Protein AF-A0A1W1DYQ9-F1 (afdb_monomer)

Foldseek 3Di:
DDPDDPPPDPPDQQQFPDWDDDPQWIWTAGNVRDIDIANDKAFPDDDPFWTWMDGPPDIDIGGLVPDDPPVNVVVCCVRVVVD

Nearest PDB structures (foldseek):
  5n76-assembly3_F  TM=7.787E-01  e=3.000E+00  Rhodospirillum rubrum
  5n76-assembly2_C  TM=7.761E-01  e=3.592E+00  Rhodospirillum rubrum
  6y8w-assembly1_B  TM=6.871E-01  e=5.147E+00  Rhodospirillum rubrum

Mean predicted aligned error: 9.51 Å

Solvent-accessible surface area (backbone atoms only — not comparable to full-atom values): 5214 Å² total; per-residue (Å²): 135,84,80,71,73,77,76,87,70,80,80,50,52,83,37,76,74,45,77,46,77,57,95,74,28,45,36,38,31,24,60,67,70,51,72,48,77,34,77,54,67,49,79,76,44,78,61,95,58,36,36,35,32,40,37,79,96,44,77,47,78,44,53,57,82,80,46,59,93,72,49,61,62,53,53,51,48,58,61,66,73,74,111

Sequence (83 aa):
MFYFLPKLQLTHPKSIVKISLEKDKLVVEKNDHSTQQYSVFHCEFQSRFLVIINAGKESIVIFKDALTAASLSQINKYFNANT

Organism: NCBI:txid652676

Structure (mmCIF, N/CA/C/O backbone):
data_AF-A0A1W1DYQ9-F1
#
_entry.id   AF-A0A1W1DYQ9-F1
#
loop_
_atom_site.group_PDB
_atom_site.id
_atom_site.type_symbol
_atom_site.label_atom_id
_atom_site.label_alt_id
_atom_site.label_comp_id
_atom_site.label_asym_id
_atom_site.label_entity_id
_atom_site.label_seq_id
_atom_site.pdbx_PDB_ins_code
_atom_site.Cartn_x
_atom_site.Cartn_y
_atom_site.Cartn_z
_atom_site.occupancy
_atom_site.B_iso_or_equiv
_atom_site.auth_seq_id
_atom_site.auth_comp_id
_atom_site.auth_asym_id
_atom_site.auth_atom_id
_atom_site.pdbx_PDB_model_num
ATOM 1 N N . MET A 1 1 ? -1.713 -18.446 -31.695 1.00 36.69 1 MET A N 1
ATOM 2 C CA . MET A 1 1 ? -0.606 -17.539 -31.326 1.00 36.69 1 MET A CA 1
ATOM 3 C C . MET A 1 1 ? -1.157 -16.576 -30.285 1.00 36.69 1 MET A C 1
ATOM 5 O O . MET A 1 1 ? -1.870 -15.649 -30.642 1.00 36.69 1 MET A O 1
ATOM 9 N N . PHE A 1 2 ? -0.994 -16.889 -28.998 1.00 39.06 2 PHE A N 1
ATOM 10 C CA . PHE A 1 2 ? -1.532 -16.061 -27.918 1.00 39.06 2 PHE A CA 1
ATOM 11 C C . PHE A 1 2 ? -0.592 -14.875 -27.719 1.00 39.06 2 PHE A C 1
ATOM 13 O O . PHE A 1 2 ? 0.495 -15.031 -27.168 1.00 39.06 2 PHE A O 1
ATOM 20 N N . TYR A 1 3 ? -0.987 -13.707 -28.220 1.00 41.62 3 TYR A N 1
ATOM 21 C CA . TYR A 1 3 ? -0.342 -12.453 -27.859 1.00 41.62 3 TYR A CA 1
ATOM 22 C C . TYR A 1 3 ? -0.634 -12.202 -26.378 1.00 41.62 3 TYR A C 1
ATOM 24 O O . TYR A 1 3 ? -1.698 -11.708 -26.013 1.00 41.62 3 TYR A O 1
ATOM 32 N N . PHE A 1 4 ? 0.296 -12.609 -25.514 1.00 46.28 4 PHE A N 1
ATOM 33 C CA . PHE A 1 4 ? 0.331 -12.131 -24.142 1.00 46.28 4 PHE A CA 1
ATOM 34 C C . PHE A 1 4 ? 0.530 -10.619 -24.213 1.00 46.28 4 PHE A C 1
ATOM 36 O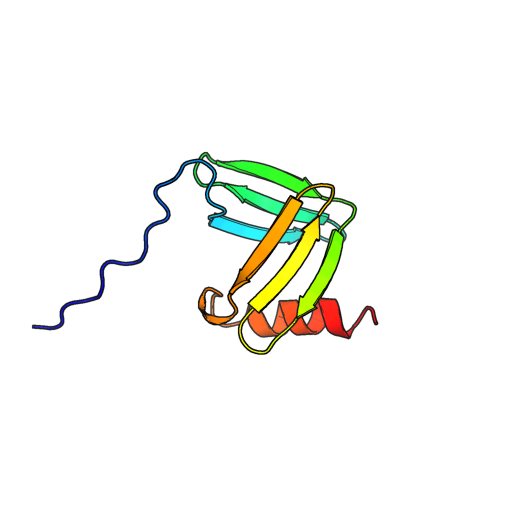 O . PHE A 1 4 ? 1.528 -10.151 -24.764 1.00 46.28 4 PHE A O 1
ATOM 43 N N . LEU A 1 5 ? -0.440 -9.861 -23.696 1.00 47.56 5 LEU A N 1
ATOM 44 C CA . LEU A 1 5 ? -0.271 -8.432 -23.452 1.00 47.56 5 LEU A CA 1
ATOM 45 C C . LEU A 1 5 ? 1.078 -8.232 -22.745 1.00 47.56 5 LEU A C 1
ATOM 47 O O . LEU A 1 5 ? 1.357 -8.973 -21.792 1.00 47.56 5 LEU A O 1
ATOM 51 N N . PRO A 1 6 ? 1.932 -7.297 -23.205 1.00 46.06 6 PRO A N 1
ATOM 52 C CA . PRO A 1 6 ? 3.199 -7.044 -22.544 1.00 46.06 6 PRO A CA 1
ATOM 53 C C . PRO A 1 6 ? 2.887 -6.729 -21.087 1.00 46.06 6 PRO A C 1
ATOM 55 O O . PRO A 1 6 ? 2.091 -5.838 -20.787 1.00 46.06 6 PRO A O 1
ATOM 58 N N . LYS A 1 7 ? 3.451 -7.540 -20.190 1.00 49.06 7 LYS A N 1
ATOM 59 C CA . LYS A 1 7 ? 3.291 -7.391 -18.747 1.00 49.06 7 LYS A CA 1
ATOM 60 C C . LYS A 1 7 ? 3.622 -5.936 -18.434 1.00 49.06 7 LYS A C 1
ATOM 62 O O . LYS A 1 7 ? 4.732 -5.509 -18.742 1.00 49.06 7 LYS A O 1
ATOM 67 N N . LEU A 1 8 ? 2.650 -5.178 -17.927 1.00 53.00 8 LEU A N 1
ATOM 68 C CA . LEU A 1 8 ? 2.802 -3.749 -17.669 1.00 53.00 8 LEU A CA 1
ATOM 69 C C . LEU A 1 8 ? 3.987 -3.578 -16.707 1.00 53.00 8 LEU A C 1
ATOM 71 O O . LEU A 1 8 ? 3.880 -3.872 -15.518 1.00 53.00 8 LEU A O 1
ATOM 75 N N . GLN A 1 9 ? 5.151 -3.220 -17.245 1.00 56.88 9 GLN A N 1
ATOM 76 C CA . GLN A 1 9 ? 6.359 -3.009 -16.464 1.00 56.88 9 GLN A CA 1
ATOM 77 C C . GLN A 1 9 ? 6.417 -1.533 -16.107 1.00 56.88 9 GLN A C 1
ATOM 79 O O . GLN A 1 9 ? 6.412 -0.662 -16.975 1.00 56.88 9 GLN A O 1
ATOM 84 N N . LEU A 1 10 ? 6.454 -1.259 -14.810 1.00 62.69 10 LEU A N 1
ATOM 85 C CA . LEU A 1 10 ? 6.673 0.079 -14.291 1.00 62.69 10 LEU A CA 1
ATOM 86 C C . LEU A 1 10 ? 8.131 0.456 -14.578 1.00 62.69 10 LEU A C 1
ATOM 88 O O . LEU A 1 10 ? 9.041 -0.037 -13.924 1.00 62.69 10 LE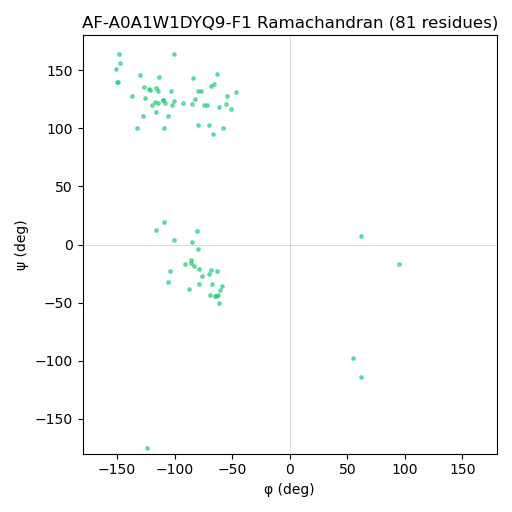U A O 1
ATOM 92 N N . THR A 1 11 ? 8.366 1.279 -15.598 1.00 72.38 11 THR A N 1
ATOM 93 C CA . THR A 1 11 ? 9.720 1.665 -16.035 1.00 72.38 11 THR A CA 1
ATOM 94 C C . THR A 1 11 ? 10.230 2.933 -15.359 1.00 72.38 11 THR A C 1
ATOM 96 O O . THR A 1 11 ? 11.431 3.195 -15.364 1.00 72.38 11 THR A O 1
ATOM 99 N N . HIS A 1 12 ? 9.347 3.731 -14.755 1.00 79.31 12 HIS A N 1
ATOM 100 C CA . HIS A 1 12 ? 9.742 4.985 -14.128 1.00 79.31 12 HIS A CA 1
ATOM 101 C C . HIS A 1 12 ? 10.416 4.709 -12.766 1.00 79.31 12 HIS A C 1
ATOM 103 O O . HIS A 1 12 ? 9.853 3.975 -11.954 1.00 79.31 12 HIS A O 1
ATOM 109 N N . PRO A 1 13 ? 11.586 5.303 -12.455 1.00 78.38 13 PRO A N 1
ATOM 110 C CA . PRO A 1 13 ? 12.340 5.006 -11.226 1.00 78.38 13 PRO A CA 1
ATOM 111 C C . PRO A 1 13 ? 11.538 5.283 -9.948 1.00 78.38 13 PRO A C 1
ATOM 113 O O . PRO A 1 13 ? 11.598 4.534 -8.982 1.00 78.38 13 PRO A O 1
ATOM 116 N N . LYS A 1 14 ? 10.703 6.326 -9.972 1.00 81.00 14 LYS A N 1
ATOM 117 C CA . LYS A 1 14 ? 9.814 6.689 -8.855 1.00 81.00 14 LYS A CA 1
ATOM 118 C C . LYS A 1 14 ? 8.473 5.941 -8.817 1.00 81.00 14 LYS A C 1
ATOM 120 O O . LYS A 1 14 ? 7.650 6.255 -7.961 1.00 81.00 14 LYS A O 1
ATOM 125 N N . SER A 1 15 ? 8.213 5.011 -9.737 1.00 80.31 15 SER A N 1
ATOM 126 C CA . SER A 1 15 ? 6.986 4.207 -9.689 1.00 80.31 15 SER A CA 1
ATOM 127 C C . SER A 1 15 ? 6.982 3.316 -8.456 1.00 80.31 15 SER A C 1
ATOM 129 O O . SER A 1 15 ? 7.996 2.705 -8.134 1.00 80.31 15 SER A O 1
ATOM 131 N N . ILE A 1 16 ? 5.831 3.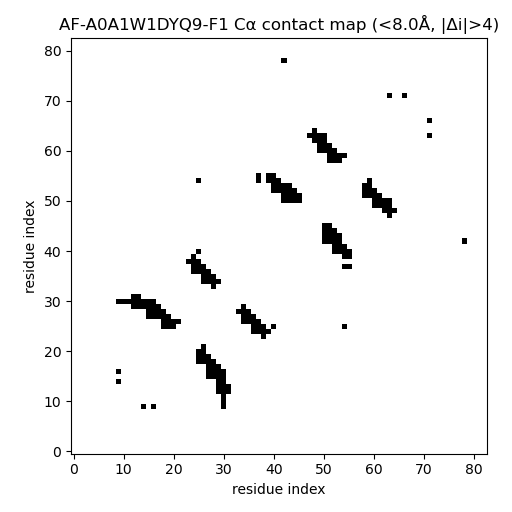221 -7.797 1.00 82.94 16 ILE A N 1
ATOM 132 C CA . ILE A 1 16 ? 5.634 2.336 -6.650 1.00 82.94 16 ILE A CA 1
ATOM 133 C C . ILE A 1 16 ? 5.525 0.900 -7.156 1.00 82.94 16 ILE A C 1
ATOM 135 O O . ILE A 1 16 ? 4.625 0.590 -7.931 1.00 82.94 16 ILE A O 1
ATOM 139 N N . VAL A 1 17 ? 6.427 0.032 -6.705 1.00 82.62 17 VAL A N 1
ATOM 140 C CA . VAL A 1 17 ? 6.461 -1.387 -7.094 1.00 82.62 17 VAL A CA 1
ATOM 141 C C . VAL A 1 17 ? 5.924 -2.302 -6.000 1.00 82.62 17 VAL A C 1
ATOM 143 O O . VAL A 1 17 ? 5.457 -3.401 -6.293 1.00 82.62 17 VAL A O 1
ATOM 146 N N . LYS A 1 18 ? 5.945 -1.850 -4.741 1.00 83.19 18 LYS A N 1
ATOM 147 C CA . LYS A 1 18 ? 5.422 -2.609 -3.606 1.00 83.19 18 LYS A CA 1
ATOM 148 C C . LYS A 1 18 ? 4.890 -1.673 -2.532 1.00 83.19 18 LYS A C 1
ATOM 150 O O . LYS A 1 18 ? 5.491 -0.651 -2.215 1.00 83.19 18 LYS A O 1
ATOM 155 N N . ILE A 1 19 ? 3.765 -2.067 -1.949 1.00 82.81 19 ILE A N 1
ATOM 156 C CA . ILE A 1 19 ? 3.169 -1.421 -0.783 1.00 82.81 19 ILE A CA 1
ATOM 157 C C . ILE A 1 19 ? 2.983 -2.514 0.260 1.00 82.81 19 ILE A C 1
ATOM 159 O O . ILE A 1 19 ? 2.412 -3.562 -0.036 1.00 82.81 19 ILE A O 1
ATOM 163 N N . SER A 1 20 ? 3.510 -2.299 1.458 1.00 84.00 20 SER A N 1
ATOM 164 C CA . SER A 1 20 ? 3.405 -3.233 2.579 1.00 84.00 20 SER A CA 1
ATOM 165 C C . SER A 1 20 ? 2.934 -2.494 3.817 1.00 84.00 20 SER A C 1
ATOM 167 O O . SER A 1 20 ? 3.267 -1.330 4.025 1.00 84.00 20 SER A O 1
ATOM 169 N N . LEU A 1 21 ? 2.158 -3.181 4.640 1.00 80.56 21 LEU A N 1
ATOM 170 C CA . LEU A 1 21 ? 1.753 -2.684 5.941 1.00 80.56 21 LEU A CA 1
ATOM 171 C C . LEU A 1 21 ? 2.557 -3.436 7.002 1.00 80.56 21 LEU A C 1
ATOM 173 O O . LEU A 1 21 ? 2.360 -4.634 7.199 1.00 80.56 21 LEU A O 1
ATOM 177 N N . GLU A 1 22 ? 3.472 -2.738 7.666 1.00 83.00 22 GLU A N 1
ATOM 178 C CA . GLU A 1 22 ? 4.307 -3.297 8.727 1.00 83.00 22 GLU A CA 1
ATOM 179 C C . GLU A 1 22 ? 3.880 -2.727 10.076 1.00 83.00 22 GLU A C 1
ATOM 181 O O . GLU A 1 22 ? 4.255 -1.610 10.437 1.00 83.00 22 GLU A O 1
ATOM 186 N N . LYS A 1 23 ? 3.102 -3.517 10.831 1.00 78.38 23 LYS A N 1
ATOM 187 C CA . LYS A 1 23 ? 2.466 -3.103 12.093 1.00 78.38 23 LYS A CA 1
ATOM 188 C C . LYS A 1 23 ? 1.615 -1.844 11.880 1.00 78.38 23 LYS A C 1
ATOM 190 O O . LYS A 1 23 ? 0.517 -1.943 11.342 1.00 78.38 23 LYS A O 1
ATOM 195 N N . ASP A 1 24 ? 2.180 -0.685 12.204 1.00 80.38 24 ASP A N 1
ATOM 196 C CA . ASP A 1 24 ? 1.513 0.617 12.244 1.00 80.38 24 ASP A CA 1
ATOM 197 C C . ASP A 1 24 ? 2.104 1.576 11.197 1.00 80.38 24 ASP A C 1
ATOM 199 O O . ASP A 1 24 ? 1.894 2.786 11.246 1.00 80.38 24 ASP A O 1
ATOM 203 N N . LYS A 1 25 ? 2.909 1.048 10.266 1.00 85.00 25 LYS A N 1
ATOM 204 C CA . LYS A 1 25 ? 3.601 1.823 9.238 1.00 85.00 25 LYS A CA 1
ATOM 205 C C . LYS A 1 25 ? 3.227 1.340 7.851 1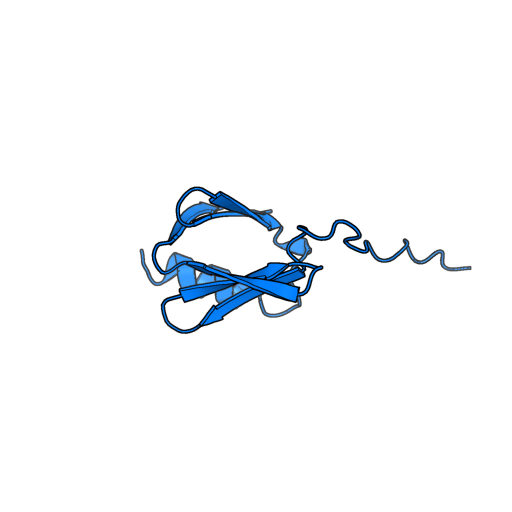.00 85.00 25 LYS A C 1
ATOM 207 O O . LYS A 1 25 ? 3.277 0.145 7.554 1.00 85.00 25 LYS A O 1
ATOM 212 N N . LEU A 1 26 ? 2.932 2.292 6.977 1.00 87.06 26 LEU A N 1
ATOM 213 C CA . LEU A 1 26 ? 2.827 2.045 5.549 1.00 87.06 26 LEU A CA 1
ATOM 214 C C . LEU A 1 26 ? 4.224 2.142 4.937 1.00 87.06 26 LEU A C 1
ATOM 216 O O . LEU A 1 26 ? 4.875 3.181 5.041 1.00 87.06 26 LEU A O 1
ATOM 220 N N . VAL A 1 27 ? 4.683 1.068 4.309 1.00 89.88 27 V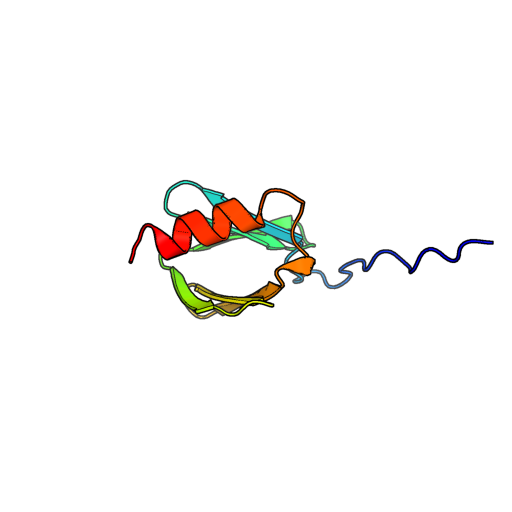AL A N 1
ATOM 221 C CA . VAL A 1 27 ? 5.983 0.988 3.643 1.00 89.88 27 VAL A CA 1
ATOM 222 C C . VAL A 1 27 ? 5.758 0.936 2.139 1.00 89.88 27 VAL A C 1
ATOM 224 O O . VAL A 1 27 ? 5.038 0.074 1.636 1.00 89.88 27 VAL A O 1
ATOM 227 N N . VAL A 1 28 ? 6.375 1.868 1.423 1.00 89.25 28 VAL A N 1
ATOM 228 C CA . VAL A 1 28 ? 6.302 1.994 -0.032 1.00 89.25 28 VAL A CA 1
ATOM 229 C C . VAL A 1 28 ? 7.695 1.800 -0.604 1.00 89.25 28 VAL A C 1
ATOM 231 O O . VAL A 1 28 ? 8.617 2.537 -0.260 1.00 89.25 28 VAL A O 1
ATOM 234 N N . GLU A 1 29 ? 7.839 0.827 -1.493 1.00 89.44 29 GLU A N 1
ATOM 235 C CA . GLU A 1 29 ? 9.059 0.590 -2.261 1.00 89.44 29 GLU A CA 1
ATOM 236 C C . GLU A 1 29 ? 8.861 1.109 -3.685 1.00 89.44 29 GLU A C 1
ATOM 238 O O . GLU A 1 29 ? 7.840 0.830 -4.331 1.00 89.44 29 GLU A O 1
ATOM 243 N N . LYS A 1 30 ? 9.838 1.873 -4.169 1.00 88.50 30 LYS A N 1
ATOM 244 C CA . LYS A 1 30 ? 9.875 2.405 -5.532 1.00 88.50 30 LYS A CA 1
ATOM 245 C C . LYS A 1 30 ? 10.797 1.564 -6.414 1.00 88.50 30 LYS A C 1
ATOM 247 O O . LYS A 1 30 ? 11.603 0.776 -5.929 1.00 88.50 30 LYS A O 1
ATOM 252 N N . ASN A 1 31 ? 10.664 1.722 -7.725 1.00 85.50 31 ASN A N 1
ATOM 253 C CA . ASN A 1 31 ? 11.418 0.951 -8.716 1.00 85.50 31 ASN A CA 1
ATOM 254 C C . ASN A 1 31 ? 12.943 1.184 -8.646 1.00 85.50 31 ASN A C 1
ATOM 256 O O . ASN A 1 31 ? 13.716 0.333 -9.063 1.00 85.50 31 ASN A O 1
ATOM 260 N N . ASP A 1 32 ? 13.384 2.316 -8.095 1.00 87.56 32 ASP A N 1
ATOM 261 C CA . ASP A 1 32 ? 14.790 2.614 -7.785 1.00 87.56 32 ASP A CA 1
ATOM 262 C C . ASP A 1 32 ? 15.287 1.981 -6.46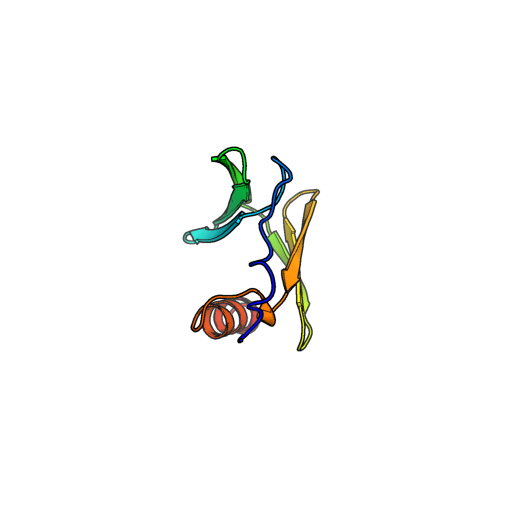8 1.00 87.56 32 ASP A C 1
ATOM 264 O O . ASP A 1 32 ? 16.361 2.331 -5.981 1.00 87.56 32 ASP A O 1
ATOM 268 N N . HIS A 1 33 ? 14.506 1.066 -5.882 1.00 86.50 33 HIS A N 1
ATOM 269 C CA . HIS A 1 33 ? 14.722 0.433 -4.577 1.00 86.50 33 HIS A CA 1
ATOM 270 C C . HIS A 1 33 ? 14.723 1.400 -3.385 1.00 86.50 33 HIS A C 1
ATOM 272 O O . HIS A 1 33 ? 14.993 0.993 -2.250 1.00 86.50 33 HIS A O 1
ATOM 278 N N . SER A 1 34 ? 14.379 2.675 -3.593 1.00 90.00 34 SER A N 1
ATOM 279 C CA . SER A 1 34 ? 14.156 3.579 -2.474 1.00 90.00 34 SER A CA 1
ATOM 280 C C . SER A 1 34 ? 12.899 3.157 -1.714 1.00 90.00 34 SER A C 1
ATOM 282 O O . SER A 1 34 ? 11.863 2.814 -2.289 1.00 90.00 34 SER A O 1
ATOM 284 N N . THR A 1 35 ? 13.007 3.165 -0.388 1.00 90.00 35 THR A N 1
ATOM 285 C CA . THR A 1 35 ? 11.910 2.804 0.509 1.00 90.00 35 THR A CA 1
ATOM 286 C C . THR A 1 35 ? 11.486 4.028 1.302 1.00 90.00 35 THR A C 1
ATOM 288 O O . THR A 1 35 ? 12.320 4.727 1.877 1.00 90.00 35 THR A O 1
ATOM 291 N N . GLN A 1 36 ? 10.183 4.278 1.353 1.00 90.56 36 GLN A N 1
ATOM 292 C CA . GLN A 1 36 ? 9.580 5.368 2.107 1.00 90.56 36 GLN A CA 1
ATOM 293 C C . GLN A 1 36 ? 8.597 4.784 3.120 1.00 90.56 36 GLN A C 1
ATOM 295 O O . GLN A 1 36 ? 7.809 3.897 2.795 1.00 90.56 36 GLN A O 1
ATOM 300 N N . GLN A 1 37 ? 8.674 5.254 4.363 1.00 91.31 37 GLN A N 1
ATOM 301 C CA . GLN A 1 37 ? 7.818 4.792 5.452 1.00 91.31 37 GLN A CA 1
ATOM 302 C C . GLN A 1 37 ? 6.946 5.941 5.944 1.00 91.31 37 GLN A C 1
ATOM 304 O O . GLN A 1 37 ? 7.447 7.040 6.188 1.00 91.31 37 GLN A O 1
ATOM 309 N N . TYR A 1 38 ? 5.659 5.673 6.142 1.00 89.50 38 TYR A N 1
ATOM 310 C CA . TYR A 1 38 ? 4.701 6.638 6.667 1.00 89.50 38 TYR A CA 1
ATOM 311 C C . TYR A 1 38 ? 4.112 6.104 7.969 1.00 89.50 38 TYR A C 1
ATOM 313 O O . TYR A 1 38 ? 3.483 5.047 7.990 1.00 89.50 38 TYR A O 1
ATOM 321 N N . SER A 1 39 ? 4.314 6.853 9.054 1.00 86.56 39 SER A N 1
ATOM 322 C CA . SER A 1 39 ? 3.731 6.558 10.373 1.00 86.56 39 SER A CA 1
ATOM 323 C C . SER A 1 39 ? 2.324 7.138 10.544 1.00 86.56 39 SER A C 1
ATOM 325 O O . SER A 1 39 ? 1.621 6.773 11.476 1.00 86.56 39 SER A O 1
ATOM 327 N N . VAL A 1 40 ? 1.925 8.074 9.678 1.00 86.50 40 VAL A N 1
ATOM 328 C CA . VAL A 1 40 ? 0.598 8.699 9.692 1.00 86.50 40 VAL A CA 1
ATOM 329 C C . VAL A 1 40 ? 0.003 8.561 8.302 1.00 86.50 40 VAL A C 1
ATOM 331 O O . VAL A 1 40 ? 0.485 9.173 7.346 1.00 86.50 40 VAL A O 1
ATOM 334 N N . PHE A 1 41 ? -1.031 7.735 8.198 1.00 88.12 41 PHE A N 1
ATOM 335 C CA . PHE A 1 41 ? -1.771 7.516 6.967 1.00 88.12 41 PHE A CA 1
ATOM 336 C C . PHE A 1 41 ? -3.219 7.135 7.277 1.00 88.12 41 PHE A C 1
ATOM 338 O O . PHE A 1 41 ? -3.506 6.558 8.324 1.00 88.12 41 PHE A O 1
ATOM 345 N N . HIS A 1 42 ? -4.133 7.463 6.371 1.00 86.44 42 HIS A N 1
ATOM 346 C CA . HIS A 1 42 ? -5.544 7.094 6.479 1.00 86.44 42 HIS A CA 1
ATOM 347 C C . HIS A 1 42 ? -6.145 6.871 5.092 1.00 86.44 42 HIS A C 1
ATOM 349 O O . HIS A 1 42 ? -5.645 7.385 4.089 1.00 86.44 42 HIS A O 1
ATOM 355 N N . CYS A 1 43 ? -7.221 6.087 5.030 1.00 86.12 43 CYS A N 1
ATOM 356 C CA . CYS A 1 43 ? -7.993 5.962 3.802 1.00 86.12 43 CYS A CA 1
ATOM 357 C C . CYS A 1 43 ? -8.769 7.259 3.577 1.00 86.12 43 CYS A C 1
ATOM 359 O O . CYS A 1 43 ? -9.577 7.650 4.413 1.00 86.12 43 CYS A O 1
ATOM 361 N N . GLU A 1 44 ? -8.505 7.920 2.456 1.00 89.81 44 GLU A N 1
ATOM 362 C CA . GLU A 1 44 ? -9.266 9.093 2.027 1.00 89.81 44 GLU A CA 1
ATOM 363 C C . GLU A 1 44 ? -10.490 8.673 1.211 1.00 89.81 44 GLU A C 1
ATOM 365 O O . GLU A 1 44 ? -11.571 9.240 1.344 1.00 89.81 44 GLU A O 1
ATOM 370 N N . PHE A 1 45 ? -10.332 7.648 0.373 1.00 87.38 45 PHE A N 1
ATOM 371 C CA . PHE A 1 45 ? -11.402 7.167 -0.486 1.00 87.38 45 PHE A CA 1
ATOM 372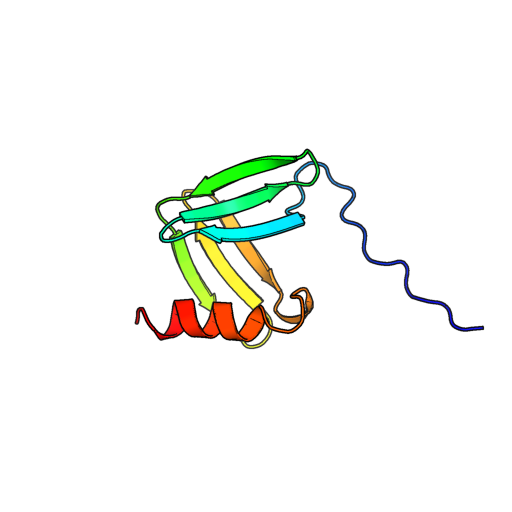 C C . PHE A 1 45 ? -11.264 5.673 -0.761 1.00 87.38 45 PHE A C 1
ATOM 374 O O . PHE A 1 45 ? -10.176 5.170 -1.040 1.00 87.38 45 PHE A O 1
ATOM 381 N N . GLN A 1 46 ? -12.389 4.963 -0.763 1.00 86.38 46 GLN A N 1
ATOM 382 C CA . GLN A 1 46 ? -12.442 3.555 -1.127 1.00 86.38 46 GLN A CA 1
ATOM 383 C C . GLN A 1 46 ? -13.643 3.283 -2.029 1.00 86.38 46 GLN A C 1
ATOM 385 O O . GLN A 1 46 ? -14.785 3.569 -1.684 1.00 86.38 46 GLN A O 1
ATOM 390 N N . SER A 1 47 ? -13.384 2.648 -3.171 1.00 83.50 47 SER A N 1
ATOM 391 C CA . SER A 1 47 ? -14.414 2.147 -4.078 1.00 83.50 47 SER A CA 1
ATOM 392 C C . SER A 1 47 ? -14.243 0.653 -4.349 1.00 83.50 47 SER A C 1
ATOM 394 O O . SER A 1 47 ? -13.391 -0.033 -3.773 1.00 83.50 47 SER A O 1
ATOM 396 N N . ARG A 1 48 ? -15.068 0.119 -5.252 1.00 78.06 48 ARG A N 1
ATOM 397 C CA . ARG A 1 48 ? -14.915 -1.249 -5.763 1.00 78.06 48 ARG A CA 1
ATOM 398 C C . ARG A 1 48 ? -13.669 -1.426 -6.635 1.00 78.06 48 ARG A C 1
ATOM 400 O O . ARG A 1 48 ? -13.203 -2.552 -6.754 1.00 78.06 48 ARG A O 1
ATOM 407 N N . PHE A 1 49 ? -13.134 -0.346 -7.202 1.00 77.25 49 PHE A N 1
ATOM 408 C CA . PHE A 1 49 ? -12.043 -0.391 -8.180 1.00 77.25 49 PHE A CA 1
ATOM 409 C C . PHE A 1 49 ? -10.701 0.049 -7.604 1.00 77.25 49 PHE A C 1
ATOM 411 O O . PHE A 1 49 ? -9.665 -0.465 -8.010 1.00 77.25 49 PHE A O 1
ATOM 418 N N . LEU A 1 50 ? -10.706 0.984 -6.654 1.00 84.88 50 LEU A N 1
ATOM 419 C CA . LEU A 1 50 ? -9.478 1.558 -6.115 1.00 84.88 50 LEU A CA 1
ATOM 420 C C . LEU A 1 50 ? -9.618 1.967 -4.650 1.00 84.88 50 LEU A C 1
ATOM 422 O O . LEU A 1 50 ? -10.728 2.097 -4.126 1.00 84.88 50 LEU A O 1
ATOM 426 N N . VAL A 1 51 ? -8.474 2.179 -4.014 1.00 85.69 51 VAL A N 1
ATOM 427 C CA . VAL A 1 51 ? -8.322 2.789 -2.693 1.00 85.69 51 VAL A CA 1
ATOM 428 C C . VAL A 1 51 ? -7.341 3.949 -2.821 1.00 85.69 51 VAL A C 1
ATOM 430 O O . VAL A 1 51 ? -6.307 3.805 -3.469 1.00 85.69 51 VAL A O 1
ATOM 433 N N . ILE A 1 52 ? -7.662 5.084 -2.210 1.00 88.38 52 ILE A N 1
ATOM 434 C CA . ILE A 1 52 ? -6.770 6.232 -2.061 1.00 88.38 52 ILE A CA 1
ATOM 435 C C . ILE A 1 52 ? -6.394 6.334 -0.589 1.00 88.38 52 ILE A C 1
ATOM 437 O O . ILE A 1 52 ? -7.261 6.382 0.290 1.00 88.38 52 ILE A O 1
ATOM 441 N N . ILE A 1 53 ? -5.093 6.334 -0.332 1.00 88.75 53 ILE A N 1
ATOM 442 C CA . ILE A 1 53 ? -4.512 6.475 0.997 1.00 88.75 53 ILE A CA 1
ATOM 443 C C . ILE A 1 53 ? -3.746 7.791 1.023 1.00 88.75 53 ILE A C 1
ATOM 445 O O . ILE A 1 53 ? -2.801 7.962 0.255 1.00 88.75 53 ILE A O 1
ATOM 449 N N . ASN A 1 54 ? -4.111 8.690 1.931 1.00 90.94 54 ASN A N 1
ATOM 450 C CA . ASN A 1 54 ? -3.276 9.845 2.234 1.00 90.94 54 ASN A CA 1
ATOM 451 C C . ASN A 1 54 ? -2.194 9.428 3.223 1.00 90.94 54 ASN A C 1
ATOM 453 O O . ASN A 1 54 ? -2.495 8.892 4.289 1.00 90.94 54 ASN A O 1
ATOM 457 N N . ALA A 1 55 ? -0.937 9.675 2.863 1.00 87.12 55 ALA A N 1
ATOM 458 C CA . ALA A 1 55 ? 0.244 9.325 3.634 1.00 87.12 55 ALA A CA 1
ATOM 459 C C . ALA A 1 55 ? 1.190 10.539 3.699 1.00 87.12 55 ALA A C 1
ATOM 461 O O . ALA A 1 55 ? 1.914 10.870 2.758 1.00 87.12 55 ALA A O 1
ATOM 462 N N . GLY A 1 56 ? 1.168 11.256 4.826 1.00 84.06 56 GLY A N 1
ATOM 463 C CA . GLY A 1 56 ? 1.874 12.533 4.965 1.00 84.06 56 GLY A CA 1
ATOM 464 C C . GLY A 1 56 ? 1.367 13.597 3.981 1.00 84.06 56 GLY A C 1
ATOM 465 O O . GLY A 1 56 ? 0.237 14.055 4.101 1.00 84.06 56 GLY A O 1
ATOM 466 N N . LYS A 1 57 ? 2.220 14.016 3.035 1.00 84.31 57 LYS A N 1
ATOM 467 C CA . LYS A 1 57 ? 1.884 14.988 1.971 1.00 84.31 57 LYS A CA 1
ATOM 468 C C . LYS A 1 57 ? 1.588 14.327 0.620 1.00 84.31 57 LYS A C 1
ATOM 470 O O . LYS A 1 57 ? 1.434 15.026 -0.376 1.00 84.31 57 LYS A O 1
ATOM 475 N N . GLU A 1 58 ? 1.588 13.000 0.571 1.00 84.75 58 GLU A N 1
ATOM 476 C CA . GLU A 1 58 ? 1.427 12.233 -0.659 1.00 84.75 58 GLU A CA 1
ATOM 477 C C . GLU A 1 58 ? 0.110 11.456 -0.626 1.00 84.75 58 GLU A C 1
ATOM 479 O O . GLU A 1 58 ? -0.299 10.949 0.420 1.00 84.75 58 GLU A O 1
ATOM 484 N N . SER A 1 59 ? -0.527 11.333 -1.788 1.00 87.56 59 SER A N 1
ATOM 485 C CA . SER A 1 59 ? -1.712 10.498 -1.978 1.00 87.56 59 SER A CA 1
ATOM 486 C C . SER A 1 59 ? -1.321 9.277 -2.805 1.00 87.56 59 SER A C 1
ATOM 488 O O . SER A 1 59 ? -0.820 9.397 -3.925 1.00 87.56 59 SER A O 1
ATOM 490 N N . ILE A 1 60 ? -1.533 8.090 -2.245 1.00 86.44 60 ILE A N 1
ATOM 491 C CA . ILE A 1 60 ? -1.205 6.807 -2.864 1.00 86.44 60 ILE A CA 1
ATOM 492 C C . ILE A 1 60 ? -2.494 6.190 -3.394 1.00 86.44 60 ILE A C 1
ATOM 494 O O . ILE A 1 60 ? -3.420 5.912 -2.631 1.00 86.44 60 ILE A O 1
ATOM 498 N N . VAL A 1 61 ? -2.539 5.946 -4.702 1.00 85.31 61 VAL A N 1
ATOM 499 C CA . VAL A 1 61 ? -3.675 5.305 -5.372 1.00 85.31 61 VAL A CA 1
ATOM 500 C C . VAL A 1 61 ? -3.348 3.839 -5.624 1.00 85.31 61 VAL A C 1
ATOM 502 O O . VAL A 1 61 ? -2.361 3.516 -6.282 1.00 85.31 61 VAL A O 1
ATOM 505 N N . ILE A 1 62 ? -4.194 2.949 -5.114 1.00 81.38 62 ILE A N 1
ATOM 506 C CA . ILE A 1 62 ? -4.069 1.500 -5.263 1.00 81.38 62 ILE A CA 1
ATOM 507 C C . ILE A 1 62 ? -5.267 0.998 -6.056 1.00 81.38 62 ILE A C 1
ATOM 509 O O . ILE A 1 62 ? -6.397 1.034 -5.565 1.00 81.38 62 ILE A O 1
ATOM 513 N N . PHE A 1 63 ? -5.029 0.490 -7.262 1.00 78.88 63 PHE A N 1
ATOM 514 C CA . PHE A 1 63 ? -6.058 -0.213 -8.020 1.00 78.88 63 PHE A CA 1
ATOM 515 C C . PHE A 1 63 ? -6.193 -1.649 -7.510 1.00 78.88 63 PHE A C 1
ATOM 517 O O . PHE A 1 63 ? -5.208 -2.355 -7.298 1.00 78.88 63 PHE A O 1
ATOM 524 N N . LYS A 1 64 ? -7.432 -2.072 -7.264 1.00 75.69 64 LYS A N 1
ATOM 525 C CA . LYS A 1 64 ? -7.755 -3.361 -6.640 1.00 75.69 64 LYS A CA 1
ATOM 526 C C . LYS A 1 64 ? -7.453 -4.556 -7.551 1.00 75.69 64 LYS A C 1
ATOM 528 O O . LYS A 1 64 ? -7.197 -5.646 -7.053 1.00 75.69 64 LYS A O 1
ATOM 533 N N . ASP A 1 65 ? -7.455 -4.350 -8.860 1.00 70.62 65 ASP A N 1
ATOM 534 C CA . ASP A 1 65 ? -7.095 -5.337 -9.885 1.00 70.62 65 ASP A CA 1
ATOM 535 C C . ASP A 1 65 ? -5.576 -5.529 -10.051 1.00 70.62 65 ASP A C 1
ATOM 537 O O . ASP A 1 65 ? -5.142 -6.581 -10.512 1.00 70.62 65 ASP A O 1
ATOM 541 N N . ALA A 1 66 ? -4.764 -4.558 -9.624 1.00 67.25 66 ALA A N 1
ATOM 542 C CA . ALA A 1 66 ? -3.302 -4.632 -9.634 1.00 67.25 66 ALA A CA 1
ATOM 543 C C . ALA A 1 66 ? -2.723 -5.442 -8.457 1.00 67.25 66 ALA A C 1
ATOM 545 O O . ALA A 1 66 ? -1.509 -5.625 -8.354 1.00 67.25 66 ALA A O 1
ATOM 546 N N . LEU A 1 67 ? -3.577 -5.912 -7.546 1.00 67.06 67 LEU A N 1
ATOM 547 C CA . LEU A 1 67 ? -3.179 -6.647 -6.354 1.00 67.06 67 LEU A CA 1
ATOM 548 C C . LEU A 1 67 ? -2.989 -8.136 -6.647 1.00 67.06 67 LEU A C 1
ATOM 550 O O . LEU A 1 67 ? -3.759 -8.753 -7.382 1.00 67.06 67 LEU A O 1
ATOM 554 N N . THR A 1 68 ? -1.997 -8.747 -6.001 1.00 65.94 68 THR A N 1
ATOM 555 C CA . THR A 1 68 ? -1.882 -10.206 -5.989 1.00 65.94 68 THR A CA 1
ATOM 556 C C . THR A 1 68 ? -3.097 -10.815 -5.283 1.00 65.94 68 THR A C 1
ATOM 558 O O . THR A 1 68 ? -3.673 -10.236 -4.351 1.00 65.94 68 THR A O 1
ATOM 561 N N . ALA A 1 69 ? -3.520 -11.998 -5.735 1.00 54.72 69 ALA A N 1
ATOM 562 C CA . ALA A 1 69 ? -4.597 -12.734 -5.084 1.00 54.72 69 ALA A CA 1
ATOM 563 C C . ALA A 1 69 ? -4.254 -12.915 -3.587 1.00 54.72 69 ALA A C 1
ATOM 565 O O . ALA A 1 69 ? -3.161 -13.374 -3.272 1.00 54.72 69 ALA A O 1
ATOM 566 N N . ALA A 1 70 ? -5.182 -12.529 -2.698 1.00 58.06 70 ALA A N 1
ATOM 567 C CA . ALA A 1 70 ? -5.079 -12.414 -1.225 1.00 58.06 70 ALA A CA 1
ATOM 568 C C . ALA A 1 70 ? -4.734 -11.029 -0.624 1.00 58.06 70 ALA A C 1
ATOM 570 O O . ALA A 1 70 ? -5.038 -10.803 0.550 1.00 58.06 70 ALA A O 1
ATOM 571 N N . SER A 1 71 ? -4.220 -10.055 -1.385 1.00 60.91 71 SER A N 1
ATOM 572 C CA . SER A 1 71 ? -3.965 -8.701 -0.843 1.00 60.91 71 SER A CA 1
ATOM 573 C C . SER A 1 71 ? -5.242 -7.863 -0.684 1.00 60.91 71 SER A C 1
ATOM 575 O O . SER A 1 71 ? -5.335 -7.024 0.212 1.00 60.91 71 SER A O 1
ATOM 577 N N . LEU A 1 72 ? -6.276 -8.134 -1.490 1.00 62.97 72 LEU A N 1
ATOM 578 C CA . LEU A 1 72 ? -7.556 -7.416 -1.427 1.00 62.97 72 LEU A CA 1
ATOM 579 C C . LEU A 1 72 ? -8.278 -7.598 -0.083 1.00 62.97 72 LEU A C 1
ATOM 581 O O . LEU A 1 72 ? -8.811 -6.645 0.485 1.00 62.97 72 LEU A O 1
ATOM 585 N N . SER A 1 73 ? -8.300 -8.835 0.425 1.00 61.94 73 SER A N 1
ATOM 586 C CA . SER A 1 73 ? -8.939 -9.170 1.700 1.00 61.94 73 SER A CA 1
ATOM 587 C C . SER A 1 73 ? -8.199 -8.552 2.881 1.00 61.94 73 SER A C 1
ATOM 589 O O . SER A 1 73 ? -8.840 -8.146 3.844 1.00 61.94 73 SER A O 1
ATOM 591 N N . GLN A 1 74 ? -6.869 -8.436 2.802 1.00 65.19 74 GLN A N 1
ATOM 592 C CA . GLN A 1 74 ? -6.056 -7.796 3.839 1.00 65.19 74 GLN A CA 1
ATOM 593 C C . GLN A 1 74 ? -6.296 -6.283 3.894 1.00 65.19 74 GLN A C 1
ATOM 595 O O . GLN A 1 74 ? -6.507 -5.749 4.979 1.00 65.19 74 GLN A O 1
ATOM 600 N N . ILE A 1 75 ? -6.359 -5.615 2.737 1.00 66.69 75 ILE A N 1
ATOM 601 C CA . ILE A 1 75 ? -6.684 -4.183 2.644 1.00 66.69 75 ILE A CA 1
ATOM 602 C C . ILE A 1 75 ? -8.085 -3.905 3.191 1.00 66.69 75 ILE A C 1
ATOM 604 O O . ILE A 1 75 ? -8.249 -3.051 4.060 1.00 66.69 75 ILE A O 1
ATOM 608 N N . ASN A 1 76 ? -9.092 -4.657 2.735 1.00 65.12 76 ASN A N 1
ATOM 609 C CA . ASN A 1 76 ? -10.460 -4.485 3.224 1.00 65.12 76 ASN A CA 1
ATOM 610 C C . ASN A 1 76 ? -10.552 -4.748 4.737 1.00 65.12 76 ASN A C 1
ATOM 612 O O . ASN A 1 76 ? -11.255 -4.020 5.429 1.00 65.12 76 ASN A O 1
ATOM 616 N N . LYS A 1 77 ? -9.839 -5.755 5.265 1.00 65.12 77 LYS A N 1
ATOM 617 C CA . LYS A 1 77 ? -9.795 -6.027 6.708 1.00 65.12 77 LYS A CA 1
ATOM 618 C C . LYS A 1 77 ? -9.158 -4.870 7.479 1.00 65.12 77 LYS A C 1
ATOM 620 O O . LYS A 1 77 ? -9.698 -4.491 8.505 1.00 65.12 77 LYS A O 1
ATOM 625 N N . TYR A 1 78 ? -8.051 -4.306 6.999 1.00 65.81 78 TYR A N 1
ATOM 626 C CA . TYR A 1 78 ? -7.360 -3.220 7.696 1.00 65.81 78 TYR A CA 1
ATOM 627 C C . TYR A 1 78 ? -8.198 -1.939 7.780 1.00 65.81 78 TYR A C 1
ATOM 629 O O . TYR A 1 78 ? -8.287 -1.334 8.844 1.00 65.81 78 TYR A O 1
ATOM 637 N N . PHE A 1 79 ? -8.844 -1.542 6.681 1.00 63.91 79 PHE A N 1
ATOM 638 C CA . PHE A 1 79 ? -9.630 -0.306 6.663 1.00 63.91 79 PHE A CA 1
ATOM 639 C C . PHE A 1 79 ? -11.011 -0.451 7.310 1.00 63.91 79 PHE A C 1
ATOM 641 O O . PHE A 1 79 ? -11.447 0.478 7.980 1.00 63.91 79 PHE A O 1
ATOM 648 N N . ASN A 1 80 ? -11.665 -1.612 7.192 1.00 61.31 80 ASN A N 1
ATOM 649 C CA . ASN A 1 80 ? -12.979 -1.828 7.811 1.00 61.31 80 ASN A CA 1
ATOM 650 C C . ASN A 1 80 ? -12.910 -2.243 9.293 1.00 61.31 80 ASN A C 1
ATOM 652 O O . ASN A 1 80 ? -13.922 -2.166 9.974 1.00 61.31 80 ASN A O 1
ATOM 656 N N . ALA A 1 81 ? -11.771 -2.739 9.797 1.00 58.62 81 ALA A N 1
ATOM 657 C CA . ALA A 1 81 ? -11.636 -3.108 11.214 1.00 58.62 81 ALA A CA 1
ATOM 658 C C . ALA A 1 81 ? -11.233 -1.931 12.118 1.00 58.62 81 ALA A C 1
ATOM 660 O O . ALA A 1 81 ? -11.315 -2.059 13.334 1.00 58.62 81 ALA A O 1
ATOM 661 N N . ASN A 1 82 ? -10.791 -0.815 11.530 1.00 48.62 82 ASN A N 1
ATOM 662 C CA . ASN A 1 82 ? -10.370 0.398 12.238 1.00 48.62 82 ASN A CA 1
ATOM 663 C C . ASN A 1 82 ? -11.368 1.565 12.067 1.00 48.62 82 ASN A C 1
ATOM 665 O O . ASN A 1 82 ? -10.983 2.722 12.238 1.00 48.62 82 ASN A O 1
ATOM 669 N N . THR A 1 83 ? -12.617 1.271 11.690 1.00 42.72 83 THR A N 1
ATOM 670 C CA . THR A 1 83 ? -13.75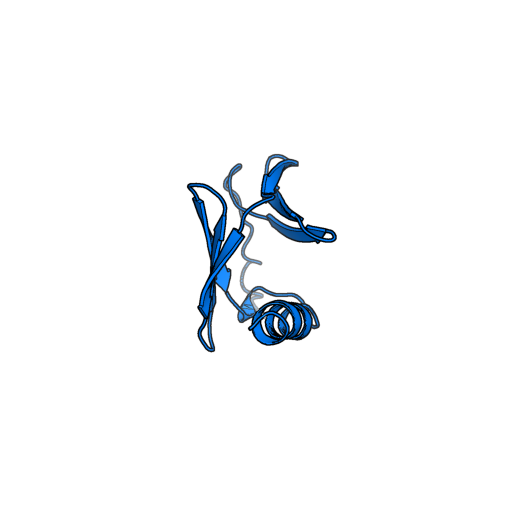1 2.218 11.704 1.00 42.72 83 THR A CA 1
ATOM 671 C C . THR A 1 83 ? -14.627 1.955 12.918 1.00 42.72 83 THR A C 1
ATOM 673 O O . THR A 1 83 ? -15.098 2.946 13.513 1.00 42.72 83 THR A O 1
#

Secondary structure (DSSP, 8-state):
---PPPP----STTSEEEEEEETTEEEEEETTS-EEEESSEEEEEE-SSEEEEEETTEEEEEEGGGSPTTHHHHHHHHHH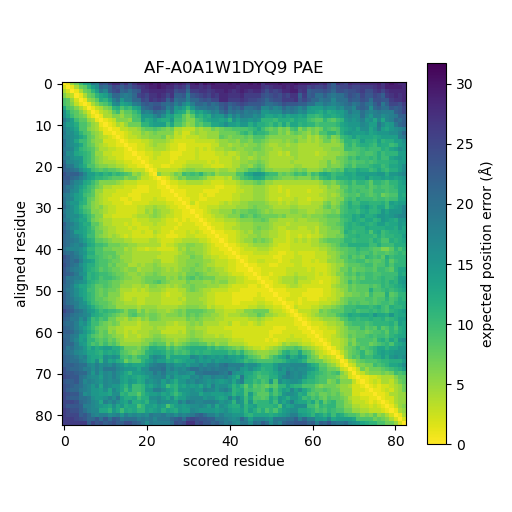H--

pLDDT: mean 75.07, std 14.85, range [36.69, 91.31]

Radius of gyration: 14.11 Å; Cα contacts (8 Å, |Δi|>4): 104; chains: 1; bounding box: 30×32×44 Å